Protein AF-A0A661Y8P4-F1 (afdb_monomer_lite)

Sequence (152 aa):
MSFTFFTSVVEGDARSYAYDEETYTIAERLAGGDELKEAFLVDSIAKAREEYYLHNEAGVYNILIRKYSYQEAKERELNLGLDLKGGMNVILEVKVGDIVNALSGYNEDPLFRSVMKETYARQRYSSKDFVTLFGETWEELAPGQNLSSYFT

Foldseek 3Di:
DPLVVLLVVLLVVLLPQLQDPVLQVVLCVVCVPPPVSSVVSSVVSSVVSSVVCLVPVQDWDDDPPDTDRSVRSVVVVVVVVCCVVPVLVVVVQVVVLVVVCVQLVVDPDPLLVVLSVVLVVVSVVDPDGSVVSSVVSCCVSPPPDDPVVRGD

Structure (mmCIF, N/CA/C/O backbone):
data_AF-A0A661Y8P4-F1
#
_entry.id   AF-A0A661Y8P4-F1
#
loop_
_atom_site.group_PDB
_atom_site.id
_atom_site.type_symbol
_atom_site.label_atom_id
_atom_site.label_alt_id
_atom_site.label_comp_id
_atom_site.label_asym_id
_atom_site.label_entity_id
_atom_site.label_seq_id
_atom_site.pdbx_PDB_ins_code
_atom_site.Cartn_x
_atom_site.Cartn_y
_atom_site.Cartn_z
_atom_site.occupancy
_atom_site.B_iso_or_equiv
_atom_site.auth_seq_id
_atom_site.auth_comp_id
_atom_site.auth_asym_id
_atom_site.auth_atom_id
_atom_site.pdbx_PDB_model_num
ATOM 1 N N . MET A 1 1 ? 5.261 11.264 3.535 1.00 58.59 1 MET A N 1
ATOM 2 C CA . MET A 1 1 ? 5.241 12.152 2.351 1.00 58.59 1 MET A CA 1
ATOM 3 C C . MET A 1 1 ? 6.614 12.365 1.706 1.00 58.59 1 MET A C 1
ATOM 5 O O . MET A 1 1 ? 6.639 12.629 0.518 1.00 58.59 1 MET A O 1
ATOM 9 N N . SER A 1 2 ? 7.746 12.241 2.412 1.00 71.62 2 SER A N 1
ATOM 10 C CA . SER A 1 2 ? 9.079 12.463 1.813 1.00 71.62 2 SER A CA 1
ATOM 11 C C . SER A 1 2 ? 9.638 11.265 1.030 1.00 71.62 2 SER A C 1
ATOM 13 O O . SER A 1 2 ? 10.221 11.463 -0.029 1.00 71.62 2 SER A O 1
ATOM 15 N N . PHE A 1 3 ? 9.442 10.030 1.510 1.00 78.19 3 PHE A N 1
ATOM 16 C CA . PHE A 1 3 ? 10.012 8.834 0.871 1.00 78.19 3 PHE A CA 1
ATOM 17 C C . PHE A 1 3 ? 9.366 8.509 -0.482 1.00 78.19 3 PHE A C 1
ATOM 19 O O . PHE A 1 3 ? 10.092 8.376 -1.453 1.00 78.19 3 PHE A O 1
ATOM 26 N N . THR A 1 4 ? 8.031 8.496 -0.569 1.00 80.88 4 THR A N 1
ATOM 27 C CA . THR A 1 4 ? 7.282 8.247 -1.820 1.00 80.88 4 THR A CA 1
ATOM 28 C C . THR A 1 4 ? 7.611 9.237 -2.936 1.00 80.88 4 THR A C 1
ATOM 30 O O . THR A 1 4 ? 7.631 8.870 -4.103 1.00 80.88 4 THR A O 1
ATOM 33 N N . PHE A 1 5 ? 7.861 10.506 -2.598 1.00 82.19 5 PHE A N 1
ATOM 34 C CA . PHE A 1 5 ? 8.256 11.502 -3.594 1.00 82.19 5 PHE A CA 1
ATOM 35 C C . PHE A 1 5 ? 9.681 11.257 -4.098 1.00 82.19 5 PHE A C 1
ATOM 37 O O . PHE A 1 5 ? 9.950 11.375 -5.285 1.00 82.19 5 PHE A O 1
ATOM 44 N N . PHE A 1 6 ? 10.607 10.904 -3.206 1.00 82.50 6 PHE A N 1
ATOM 45 C CA . PHE A 1 6 ? 11.970 10.592 -3.617 1.00 82.50 6 PHE A CA 1
ATOM 46 C C . PHE A 1 6 ? 12.031 9.316 -4.463 1.00 82.50 6 PHE A C 1
ATOM 48 O O . PHE A 1 6 ? 12.664 9.322 -5.514 1.00 82.50 6 PHE A O 1
ATOM 55 N N . THR A 1 7 ? 11.357 8.243 -4.035 1.00 84.81 7 THR A N 1
ATOM 56 C CA . THR A 1 7 ? 11.332 6.983 -4.787 1.00 84.81 7 THR A CA 1
ATOM 57 C C . THR A 1 7 ? 10.704 7.178 -6.165 1.00 84.81 7 THR A C 1
ATOM 59 O O . THR A 1 7 ? 11.264 6.682 -7.136 1.00 84.81 7 THR A O 1
ATOM 62 N N . SER A 1 8 ? 9.633 7.971 -6.288 1.00 85.69 8 SER A N 1
ATOM 63 C CA . SER A 1 8 ? 9.014 8.257 -7.588 1.00 85.69 8 SER A CA 1
ATOM 64 C C . SER A 1 8 ? 9.885 9.104 -8.519 1.00 85.69 8 SER A C 1
ATOM 66 O O . SER A 1 8 ? 9.890 8.861 -9.724 1.00 85.69 8 SER A O 1
ATOM 68 N N . VAL A 1 9 ? 10.640 10.069 -7.985 1.00 86.38 9 VAL A N 1
ATOM 69 C CA . VAL A 1 9 ? 11.599 10.860 -8.774 1.00 86.38 9 VAL A CA 1
ATOM 70 C C . VAL A 1 9 ? 12.726 9.967 -9.290 1.00 86.38 9 VAL A C 1
ATOM 72 O O . VAL A 1 9 ? 12.971 9.941 -10.491 1.00 86.38 9 VAL A O 1
ATOM 75 N N . VAL A 1 10 ? 13.349 9.174 -8.413 1.00 87.31 10 VAL A N 1
ATOM 76 C CA . VAL A 1 10 ? 14.448 8.272 -8.799 1.00 87.31 10 VAL A CA 1
ATOM 77 C C . VAL A 1 10 ? 13.990 7.212 -9.800 1.00 87.31 10 VAL A C 1
ATOM 79 O O . VAL A 1 10 ? 14.717 6.912 -10.739 1.00 87.31 10 VAL A O 1
ATOM 82 N N . GLU A 1 11 ? 12.784 6.667 -9.643 1.00 87.44 11 GLU A N 1
ATOM 83 C CA . GLU A 1 11 ? 12.198 5.727 -10.609 1.00 87.44 11 GLU A CA 1
ATOM 84 C C . GLU A 1 11 ? 11.921 6.392 -11.968 1.00 87.44 11 GLU A C 1
ATOM 86 O O . GLU A 1 11 ? 12.098 5.767 -13.014 1.00 87.44 11 GLU A O 1
ATOM 91 N N . GLY A 1 12 ? 11.529 7.669 -11.979 1.00 88.94 12 GLY A N 1
ATOM 92 C CA . GLY A 1 12 ? 11.376 8.448 -13.210 1.00 88.94 12 GLY A CA 1
ATOM 93 C C . GLY A 1 12 ? 12.704 8.680 -13.936 1.00 88.94 12 GLY A C 1
ATOM 94 O O . GLY A 1 12 ? 12.780 8.514 -15.158 1.00 88.94 12 GLY A O 1
ATOM 95 N N . ASP A 1 13 ? 13.755 9.004 -13.185 1.00 88.12 13 ASP A N 1
ATOM 96 C CA . ASP A 1 13 ? 15.105 9.197 -13.722 1.00 88.12 13 ASP A CA 1
ATOM 97 C C . ASP A 1 13 ? 15.679 7.873 -14.254 1.00 88.12 13 ASP A C 1
ATOM 99 O O . ASP A 1 13 ? 16.170 7.818 -15.384 1.00 88.12 13 ASP A O 1
ATOM 103 N N . ALA A 1 14 ? 15.519 6.781 -13.498 1.00 88.88 14 ALA A N 1
ATOM 104 C CA . ALA A 1 14 ? 15.937 5.439 -13.899 1.00 88.88 14 ALA A CA 1
ATOM 105 C C . ALA A 1 14 ? 15.247 4.987 -15.192 1.00 88.88 14 ALA A C 1
ATOM 107 O O . ALA A 1 14 ? 15.888 4.436 -16.087 1.00 88.88 14 ALA A O 1
ATOM 108 N N . ARG A 1 15 ? 13.946 5.273 -15.330 1.00 88.88 15 ARG A N 1
ATOM 109 C CA . ARG A 1 15 ? 13.194 4.980 -16.553 1.00 88.88 15 ARG A CA 1
ATOM 110 C C . ARG A 1 15 ? 13.709 5.794 -17.736 1.00 88.88 15 ARG A C 1
ATOM 112 O O . ARG A 1 15 ? 13.864 5.252 -18.824 1.00 88.88 15 ARG A O 1
ATOM 119 N N . SER A 1 16 ? 13.996 7.074 -17.536 1.00 88.62 16 SER A N 1
ATOM 120 C CA . SER A 1 16 ? 14.537 7.921 -18.604 1.00 88.62 16 SER A CA 1
ATOM 121 C C . SER A 1 16 ? 15.912 7.425 -19.072 1.00 88.62 16 SER A C 1
ATOM 123 O O . SER A 1 16 ? 16.168 7.389 -20.269 1.00 88.62 16 SER A O 1
ATOM 125 N N . TYR A 1 17 ? 16.756 6.954 -18.148 1.00 87.44 17 TYR A N 1
ATOM 126 C CA . TYR A 1 17 ? 18.043 6.319 -18.456 1.00 87.44 17 TYR A CA 1
ATOM 127 C C . TYR A 1 17 ? 17.901 4.961 -19.170 1.00 87.44 17 TYR A C 1
ATOM 129 O O . TYR A 1 17 ? 18.710 4.599 -20.028 1.00 87.44 17 TYR A O 1
ATOM 137 N N . ALA A 1 18 ? 16.878 4.186 -18.811 1.00 89.19 18 ALA A N 1
ATOM 138 C CA . ALA A 1 18 ? 16.612 2.874 -19.388 1.00 89.19 18 ALA A CA 1
ATOM 139 C C . ALA A 1 18 ? 16.110 2.945 -20.839 1.00 89.19 18 ALA A C 1
ATOM 141 O O . ALA A 1 18 ? 16.524 2.133 -21.668 1.00 89.19 18 ALA A O 1
ATOM 142 N N . TYR A 1 19 ? 15.254 3.921 -21.152 1.00 87.88 19 TYR A N 1
ATOM 143 C CA . TYR A 1 19 ? 14.661 4.131 -22.480 1.00 87.88 19 TYR A CA 1
ATOM 144 C C . TYR A 1 19 ? 15.417 5.174 -23.316 1.00 87.88 19 TYR A C 1
ATOM 146 O O . TYR A 1 19 ? 14.809 5.965 -24.036 1.00 87.88 19 TYR A O 1
ATOM 154 N N . ASP A 1 20 ? 16.743 5.168 -23.221 1.00 90.12 20 ASP A N 1
ATOM 155 C CA . ASP A 1 20 ? 17.610 6.017 -24.032 1.00 90.12 20 ASP A CA 1
ATOM 156 C C . ASP A 1 20 ? 17.738 5.511 -25.485 1.00 90.12 20 ASP A C 1
ATOM 158 O O . ASP A 1 20 ? 17.492 4.333 -25.770 1.00 90.12 20 ASP A O 1
ATOM 162 N N . GLU A 1 21 ? 18.157 6.382 -26.409 1.00 87.75 21 GLU A N 1
ATOM 163 C CA . GLU A 1 21 ? 18.374 6.040 -27.827 1.00 87.75 21 GLU A CA 1
ATOM 164 C C . GLU A 1 21 ? 19.339 4.850 -28.000 1.00 87.75 21 GLU A C 1
ATOM 166 O O . GLU A 1 21 ? 19.166 4.012 -28.892 1.00 87.75 21 GLU A O 1
ATOM 171 N N . GLU A 1 22 ? 20.315 4.694 -27.100 1.00 85.69 22 GLU A N 1
ATOM 172 C CA . GLU A 1 22 ? 21.200 3.528 -27.075 1.00 85.69 22 GLU A CA 1
ATOM 173 C C . GLU A 1 22 ? 20.449 2.200 -26.914 1.00 85.69 22 GLU A C 1
ATOM 175 O O . GLU A 1 22 ? 20.804 1.199 -27.535 1.00 85.69 22 GLU A O 1
ATOM 180 N N . THR A 1 23 ? 19.404 2.159 -26.089 1.00 87.38 23 THR A N 1
ATOM 181 C CA . THR A 1 23 ? 18.640 0.930 -25.842 1.00 87.38 23 THR A CA 1
ATOM 182 C C . THR A 1 23 ? 17.939 0.465 -27.113 1.00 87.38 23 THR A C 1
ATOM 184 O O . THR A 1 23 ? 17.994 -0.722 -27.446 1.00 87.38 23 THR A O 1
ATOM 187 N N . TYR A 1 24 ? 17.350 1.400 -27.860 1.00 86.69 24 TYR A N 1
ATOM 188 C CA . TYR A 1 24 ? 16.679 1.107 -29.125 1.00 86.69 24 TYR A CA 1
ATOM 189 C C . TYR A 1 24 ? 17.672 0.672 -30.203 1.00 86.69 24 TYR A C 1
ATOM 191 O O . TYR A 1 24 ? 17.457 -0.350 -30.846 1.00 86.69 24 TYR A O 1
ATOM 199 N N . THR A 1 25 ? 18.814 1.353 -30.336 1.00 88.50 25 THR A N 1
ATOM 200 C CA . THR A 1 25 ? 19.842 0.964 -31.322 1.00 88.50 25 THR A CA 1
ATOM 201 C C . THR A 1 25 ? 20.455 -0.410 -31.032 1.00 88.50 25 THR A C 1
ATOM 203 O O . THR A 1 25 ? 20.730 -1.190 -31.950 1.00 88.50 25 THR A O 1
ATOM 206 N N . ILE A 1 26 ? 20.654 -0.757 -29.755 1.00 87.38 26 ILE A N 1
ATOM 207 C CA . ILE A 1 26 ? 21.128 -2.088 -29.360 1.00 87.38 26 ILE A CA 1
ATOM 208 C C . ILE A 1 26 ? 20.058 -3.143 -29.661 1.00 87.38 26 ILE A C 1
ATOM 210 O O . ILE A 1 26 ? 20.400 -4.200 -30.196 1.00 87.38 26 ILE A O 1
ATOM 214 N N . ALA A 1 27 ? 18.792 -2.869 -29.339 1.00 88.75 27 ALA A N 1
ATOM 215 C CA . ALA A 1 27 ? 17.689 -3.789 -29.588 1.00 88.75 27 ALA A CA 1
ATOM 216 C C . ALA A 1 27 ? 17.468 -4.032 -31.088 1.00 88.75 27 ALA A C 1
ATOM 218 O O . ALA A 1 27 ? 17.391 -5.187 -31.495 1.00 88.75 27 ALA A O 1
ATOM 219 N N . GLU A 1 28 ? 17.475 -2.983 -31.913 1.00 87.19 28 GLU A N 1
ATOM 220 C CA . GLU A 1 28 ? 17.342 -3.065 -33.373 1.00 87.19 28 GLU A CA 1
ATOM 221 C C . GLU A 1 28 ? 18.463 -3.923 -33.984 1.00 87.19 28 GLU A C 1
ATOM 223 O O . GLU A 1 28 ? 18.213 -4.862 -34.749 1.00 87.19 28 GLU A O 1
ATOM 228 N N . ARG A 1 29 ? 19.713 -3.684 -33.560 1.00 87.44 29 ARG A N 1
ATOM 229 C CA . ARG A 1 29 ? 20.876 -4.474 -33.994 1.00 87.44 29 ARG A CA 1
ATOM 230 C C . ARG A 1 29 ? 20.746 -5.955 -33.635 1.00 87.44 29 ARG A C 1
ATOM 232 O O . ARG A 1 29 ? 21.207 -6.807 -34.392 1.00 87.44 29 ARG A O 1
ATOM 239 N N . LEU A 1 30 ? 20.177 -6.265 -32.472 1.00 86.50 30 LEU A N 1
ATOM 240 C CA . LEU A 1 30 ? 20.008 -7.636 -31.986 1.00 86.50 30 LEU A CA 1
ATOM 241 C C . LEU A 1 30 ? 18.770 -8.329 -32.578 1.00 86.50 30 LEU A C 1
ATOM 243 O O . LEU A 1 30 ? 18.776 -9.551 -32.728 1.00 86.50 3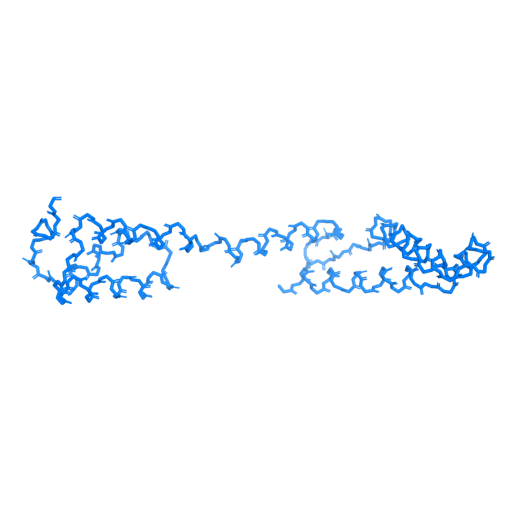0 LEU A O 1
ATOM 247 N N . ALA A 1 31 ? 17.729 -7.570 -32.924 1.00 86.94 31 ALA A N 1
ATOM 248 C CA . ALA A 1 31 ? 16.472 -8.082 -33.460 1.00 86.94 31 ALA A CA 1
ATOM 249 C C . ALA A 1 31 ? 16.572 -8.500 -34.932 1.00 86.94 31 ALA A C 1
ATOM 251 O O . ALA A 1 31 ? 15.845 -9.395 -35.366 1.00 86.94 31 ALA A O 1
ATOM 252 N N . GLY A 1 32 ? 17.471 -7.879 -35.705 1.00 86.00 32 GLY A N 1
ATOM 253 C CA . GLY A 1 32 ? 17.702 -8.240 -37.107 1.00 86.00 32 GLY A CA 1
ATOM 254 C C . GLY A 1 32 ? 16.483 -8.015 -38.012 1.00 86.00 32 GLY A C 1
ATOM 255 O O . GLY A 1 32 ? 16.312 -8.747 -38.985 1.00 86.00 32 GLY A O 1
ATOM 256 N N . GLY A 1 33 ? 15.636 -7.032 -37.678 1.00 83.75 33 GLY A N 1
ATOM 257 C CA . GLY A 1 33 ? 14.435 -6.659 -38.437 1.00 83.75 33 GLY A CA 1
ATOM 258 C C . GLY A 1 33 ? 13.143 -7.381 -38.034 1.00 83.75 33 GLY A C 1
ATOM 259 O O . GLY A 1 33 ? 12.131 -7.229 -38.714 1.00 83.75 33 GLY A O 1
ATOM 260 N N . ASP A 1 34 ? 13.158 -8.176 -36.961 1.00 89.25 34 ASP A N 1
ATOM 261 C CA . ASP A 1 34 ? 11.956 -8.791 -36.383 1.00 89.25 34 ASP A CA 1
ATOM 262 C C . ASP A 1 34 ? 11.349 -7.881 -35.300 1.00 89.25 34 ASP A C 1
ATOM 264 O O . ASP A 1 34 ? 11.871 -7.789 -34.189 1.00 89.25 34 ASP A O 1
ATOM 268 N N . GLU A 1 35 ? 10.232 -7.231 -35.630 1.00 86.00 35 GLU A N 1
ATOM 269 C CA . GLU A 1 35 ? 9.559 -6.217 -34.800 1.00 86.00 35 GLU A CA 1
ATOM 270 C C . GLU A 1 35 ? 9.109 -6.755 -33.426 1.00 86.00 35 GLU A C 1
ATOM 272 O O . GLU A 1 35 ? 9.203 -6.065 -32.409 1.00 86.00 35 GLU A O 1
ATOM 277 N N . LEU A 1 36 ? 8.677 -8.021 -33.351 1.00 85.69 36 LEU A N 1
ATOM 278 C CA . LEU A 1 36 ? 8.268 -8.630 -32.078 1.00 85.69 36 LEU A CA 1
ATOM 279 C C . LEU A 1 36 ? 9.471 -8.910 -31.176 1.00 85.69 36 LEU A C 1
ATOM 281 O O . LEU A 1 36 ? 9.386 -8.752 -29.955 1.00 85.69 36 LEU A O 1
ATOM 285 N N . LYS A 1 37 ? 10.597 -9.326 -31.765 1.00 87.25 37 LYS A N 1
ATOM 286 C CA . LYS A 1 37 ? 11.843 -9.515 -31.012 1.00 87.25 37 LYS A CA 1
ATOM 287 C C . LYS A 1 37 ? 12.428 -8.185 -30.571 1.00 87.25 37 LYS A C 1
ATOM 289 O O . LYS A 1 37 ? 12.933 -8.112 -29.458 1.00 87.25 37 LYS A O 1
ATOM 294 N N . GLU A 1 38 ? 12.342 -7.155 -31.402 1.00 87.19 38 GLU A N 1
ATOM 295 C CA . GLU A 1 38 ? 12.797 -5.809 -31.067 1.00 87.19 38 GLU A CA 1
ATOM 296 C C . GLU A 1 38 ? 12.077 -5.273 -29.831 1.00 87.19 38 GLU A C 1
ATOM 298 O O . GLU A 1 38 ? 12.735 -4.943 -28.847 1.00 87.19 38 GLU A O 1
ATOM 303 N N . ALA A 1 39 ? 10.742 -5.296 -29.818 1.00 87.81 39 ALA A N 1
ATOM 304 C CA . ALA A 1 39 ? 9.961 -4.840 -28.669 1.00 87.81 39 ALA A CA 1
ATOM 305 C C . ALA A 1 39 ? 10.313 -5.604 -27.377 1.00 87.81 39 ALA A C 1
ATOM 307 O O . ALA A 1 39 ? 10.447 -5.006 -26.308 1.00 87.81 39 ALA A O 1
ATOM 308 N N . PHE A 1 40 ? 10.512 -6.922 -27.474 1.00 90.56 40 PHE A N 1
ATOM 309 C CA . PHE A 1 40 ? 10.934 -7.744 -26.339 1.00 90.56 40 PHE A CA 1
ATOM 310 C C . PHE A 1 40 ? 12.354 -7.402 -25.857 1.00 90.56 40 PHE A C 1
ATOM 312 O O . PHE A 1 40 ? 12.609 -7.338 -24.654 1.00 90.56 40 PHE A O 1
ATOM 319 N N . LEU A 1 41 ? 13.286 -7.176 -26.785 1.00 89.62 41 LEU A N 1
ATOM 320 C CA . LEU A 1 41 ? 14.671 -6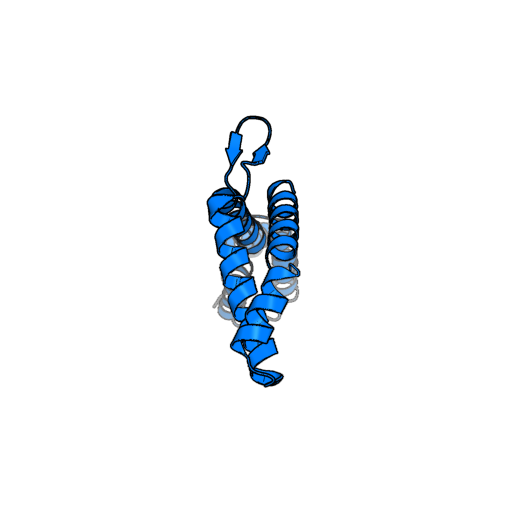.829 -26.472 1.00 89.62 41 LEU A CA 1
ATOM 321 C C . LEU A 1 41 ? 14.778 -5.434 -25.859 1.00 89.62 41 LEU A C 1
ATOM 323 O O . LEU A 1 41 ? 15.516 -5.278 -24.890 1.00 89.62 41 LEU A O 1
ATOM 327 N N . VAL A 1 42 ? 14.018 -4.454 -26.358 1.00 91.75 42 VAL A N 1
ATOM 328 C CA . VAL A 1 42 ? 13.925 -3.117 -25.755 1.00 91.75 42 VAL A CA 1
ATOM 329 C C . VAL A 1 42 ? 13.475 -3.230 -24.303 1.00 91.75 42 VAL A C 1
ATOM 331 O O . VAL A 1 42 ? 14.168 -2.725 -23.425 1.00 91.75 42 VAL A O 1
ATOM 334 N N . ASP A 1 43 ? 12.376 -3.939 -24.028 1.00 89.44 43 ASP A N 1
ATOM 335 C CA . ASP A 1 43 ? 11.875 -4.124 -22.658 1.00 89.44 43 ASP A CA 1
ATOM 336 C C . ASP A 1 43 ? 12.911 -4.824 -21.761 1.00 89.44 43 ASP A C 1
ATOM 338 O O . ASP A 1 43 ? 13.172 -4.387 -20.639 1.00 89.44 43 ASP A O 1
ATOM 342 N N . SER A 1 44 ? 13.564 -5.877 -22.263 1.00 91.69 44 SER A N 1
ATOM 343 C CA . SER A 1 44 ? 14.578 -6.608 -21.499 1.00 91.69 44 SER A CA 1
ATOM 344 C C . SER A 1 44 ? 15.828 -5.772 -21.206 1.00 91.69 44 SER A C 1
ATOM 346 O O . SER A 1 44 ? 16.367 -5.855 -20.101 1.00 91.69 44 SER A O 1
ATOM 348 N N . ILE A 1 45 ? 16.322 -5.002 -22.180 1.00 89.94 45 ILE A N 1
ATOM 349 C CA . ILE A 1 45 ? 17.517 -4.161 -22.026 1.00 89.94 45 ILE A CA 1
ATOM 350 C C . ILE A 1 45 ? 17.196 -2.966 -21.129 1.00 89.94 45 ILE A C 1
ATOM 352 O O . ILE A 1 45 ? 17.981 -2.661 -20.230 1.00 89.94 45 ILE A O 1
ATOM 356 N N . ALA A 1 46 ? 16.038 -2.332 -21.328 1.00 92.19 46 ALA A N 1
ATOM 357 C CA . ALA A 1 46 ? 15.568 -1.238 -20.490 1.00 92.19 46 ALA A CA 1
ATOM 358 C C . ALA A 1 46 ? 15.486 -1.678 -19.024 1.00 92.19 46 ALA A C 1
ATOM 360 O O . ALA A 1 46 ? 16.080 -1.027 -18.171 1.00 92.19 46 ALA A O 1
ATOM 361 N N . LYS A 1 47 ? 14.873 -2.832 -18.726 1.00 90.88 47 LYS A N 1
ATOM 362 C CA . LYS A 1 47 ? 14.815 -3.367 -17.353 1.00 90.88 47 LYS A CA 1
ATOM 363 C C . LYS A 1 47 ? 16.194 -3.556 -16.727 1.00 90.88 47 LYS A C 1
ATOM 365 O O . LYS A 1 47 ? 16.415 -3.138 -15.596 1.00 90.88 47 LYS A O 1
ATOM 370 N N . ALA A 1 48 ? 17.138 -4.142 -17.462 1.00 89.62 48 ALA A N 1
ATOM 371 C CA . ALA A 1 48 ? 18.494 -4.347 -16.955 1.00 89.62 48 ALA A CA 1
ATOM 372 C C . ALA A 1 48 ? 19.223 -3.017 -16.678 1.00 89.62 48 ALA A C 1
ATOM 374 O O . ALA A 1 48 ? 19.921 -2.886 -15.670 1.00 89.62 48 ALA A O 1
ATOM 375 N N . ARG A 1 49 ? 19.053 -2.016 -17.553 1.00 89.19 49 ARG A N 1
ATOM 376 C CA . ARG A 1 49 ? 19.625 -0.670 -17.372 1.00 89.19 49 ARG A CA 1
ATOM 377 C C . ARG A 1 49 ? 18.965 0.082 -16.216 1.00 89.19 49 ARG A C 1
ATOM 379 O O . ARG A 1 49 ? 19.664 0.747 -15.457 1.00 89.19 49 ARG A O 1
ATOM 386 N N . GLU A 1 50 ? 17.653 -0.057 -16.055 1.00 89.50 50 GLU A N 1
ATOM 387 C CA . GLU A 1 50 ? 16.892 0.509 -14.938 1.00 89.50 50 GLU A CA 1
ATOM 388 C C . GLU A 1 50 ? 17.406 -0.045 -13.604 1.00 89.50 50 GLU A C 1
ATOM 390 O O . GLU A 1 50 ? 17.776 0.720 -12.717 1.00 89.50 50 GLU A O 1
ATOM 395 N N . GLU A 1 51 ? 17.529 -1.371 -13.480 1.00 86.81 51 GLU A N 1
ATOM 396 C CA . GLU A 1 51 ? 18.076 -2.006 -12.277 1.00 86.81 51 GLU A CA 1
ATOM 397 C C . GLU A 1 51 ? 19.506 -1.546 -11.983 1.00 86.81 51 GLU A C 1
ATOM 399 O O . GLU A 1 51 ? 19.832 -1.248 -10.830 1.00 86.81 51 GLU A O 1
ATOM 404 N N . TYR A 1 52 ? 20.348 -1.440 -13.015 1.00 87.44 52 TYR A N 1
ATOM 405 C CA . TYR A 1 52 ? 21.712 -0.942 -12.873 1.00 87.44 52 TYR A CA 1
ATOM 406 C C . TYR A 1 52 ? 21.742 0.485 -12.311 1.00 87.44 52 TYR A C 1
ATOM 408 O O . TYR A 1 52 ? 22.489 0.746 -11.363 1.00 87.44 52 TYR A O 1
ATOM 416 N N . TYR A 1 53 ? 20.913 1.385 -12.846 1.00 87.06 53 TYR A N 1
ATOM 417 C CA . TYR A 1 53 ? 20.801 2.758 -12.360 1.00 87.06 53 TYR A CA 1
ATOM 418 C C .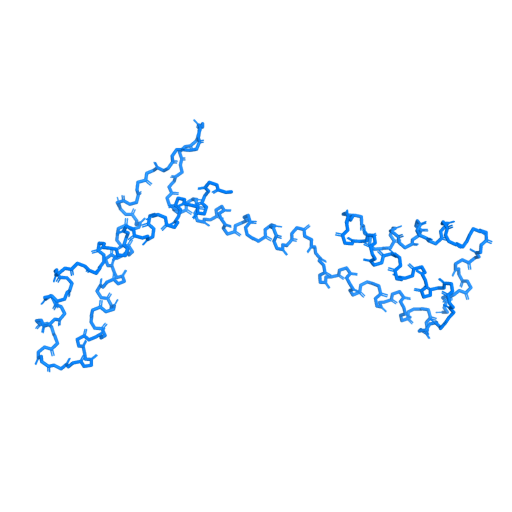 TYR A 1 53 ? 20.336 2.787 -10.901 1.00 87.06 53 TYR A C 1
ATOM 420 O O . TYR A 1 53 ? 20.969 3.418 -10.055 1.00 87.06 53 TYR A O 1
ATOM 428 N N . LEU A 1 54 ? 19.286 2.028 -10.571 1.00 86.31 54 LEU A N 1
ATOM 429 C CA . LEU A 1 54 ? 18.732 1.963 -9.216 1.00 86.31 54 LEU A CA 1
ATOM 430 C C . LEU A 1 54 ? 19.735 1.455 -8.167 1.00 86.31 54 LEU A C 1
ATOM 432 O O . LEU A 1 54 ? 19.633 1.822 -6.997 1.00 86.31 54 LEU A O 1
ATOM 436 N N . HIS A 1 55 ? 20.694 0.616 -8.564 1.00 80.44 55 HIS A N 1
ATOM 437 C CA . HIS A 1 55 ? 21.690 0.048 -7.651 1.00 80.44 55 HIS A CA 1
ATOM 438 C C . HIS A 1 55 ? 22.978 0.870 -7.560 1.00 80.44 55 HIS A C 1
ATOM 440 O O . HIS A 1 55 ? 23.584 0.911 -6.490 1.00 80.44 55 HIS A O 1
ATOM 446 N N . ASN A 1 56 ? 23.408 1.504 -8.655 1.00 79.19 56 ASN A N 1
ATOM 447 C CA . ASN A 1 56 ? 24.725 2.144 -8.736 1.00 79.19 56 ASN A CA 1
ATOM 448 C C . ASN A 1 56 ? 24.667 3.674 -8.764 1.00 79.19 56 ASN A C 1
ATOM 450 O O . 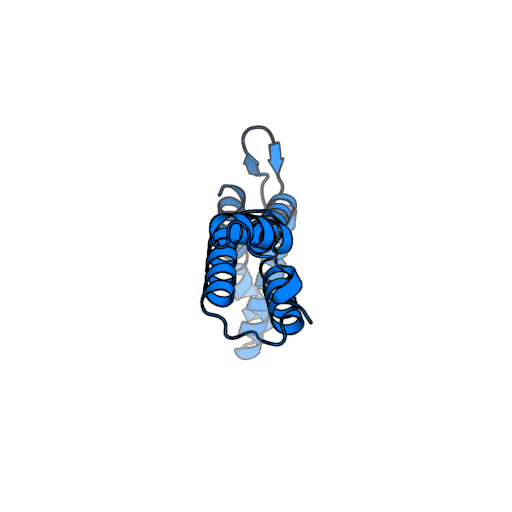ASN A 1 56 ? 25.566 4.326 -8.235 1.00 79.19 56 ASN A O 1
ATOM 454 N N . GLU A 1 57 ? 23.634 4.249 -9.378 1.00 75.56 57 GLU A N 1
ATOM 455 C CA . GLU A 1 57 ? 23.542 5.690 -9.647 1.00 75.56 57 GLU A CA 1
ATOM 456 C C . GLU A 1 57 ? 22.440 6.382 -8.851 1.00 75.56 57 GLU A C 1
ATOM 458 O O . GLU A 1 57 ? 22.478 7.603 -8.689 1.00 75.56 57 GLU A O 1
ATOM 463 N N . ALA A 1 58 ? 21.492 5.617 -8.301 1.00 70.94 58 ALA A N 1
ATOM 464 C CA . ALA A 1 58 ? 20.479 6.141 -7.406 1.00 70.94 58 ALA A CA 1
ATOM 465 C C . ALA A 1 58 ? 21.154 6.807 -6.202 1.00 70.94 58 ALA A C 1
ATOM 467 O O . ALA A 1 58 ? 21.676 6.161 -5.289 1.00 70.94 58 ALA A O 1
ATOM 468 N N . GLY A 1 59 ? 21.172 8.137 -6.243 1.00 69.94 59 GLY A N 1
ATOM 469 C CA . GLY A 1 59 ? 21.834 8.964 -5.254 1.00 69.94 59 GLY A CA 1
ATOM 470 C C . GLY A 1 59 ? 21.284 8.760 -3.844 1.00 69.94 59 GLY A C 1
ATOM 471 O O . GLY A 1 59 ? 20.258 8.127 -3.594 1.00 69.94 59 GLY A O 1
ATOM 472 N N . VAL A 1 60 ? 21.984 9.348 -2.881 1.00 73.44 60 VAL A N 1
ATOM 473 C CA . VAL A 1 60 ? 21.613 9.258 -1.471 1.00 73.44 60 VAL A CA 1
ATOM 474 C C . VAL A 1 60 ? 20.665 10.402 -1.116 1.00 73.44 60 VAL A C 1
ATOM 476 O O . VAL A 1 60 ? 21.047 11.572 -1.180 1.00 73.44 60 VAL A O 1
ATOM 479 N N . TYR A 1 61 ? 19.446 10.081 -0.690 1.00 71.88 61 TYR A N 1
ATOM 480 C CA . TYR A 1 61 ? 18.468 11.075 -0.256 1.00 71.88 61 TYR A CA 1
ATOM 481 C C . TYR A 1 61 ? 18.718 11.498 1.181 1.00 71.88 61 TYR A C 1
ATOM 483 O O . TYR A 1 61 ? 18.756 10.666 2.086 1.00 71.88 61 TYR A O 1
ATOM 491 N N . ASN A 1 62 ? 18.860 12.796 1.425 1.00 71.75 62 ASN A N 1
ATOM 492 C CA . ASN A 1 62 ? 19.001 13.314 2.778 1.00 71.75 62 ASN A CA 1
ATOM 493 C C . ASN A 1 62 ? 17.658 13.832 3.296 1.00 71.75 62 ASN A C 1
ATOM 495 O O . ASN A 1 62 ? 17.145 14.837 2.808 1.00 71.75 62 ASN A O 1
ATOM 499 N N . ILE A 1 63 ? 17.124 13.187 4.330 1.00 71.31 63 ILE A N 1
ATOM 500 C CA . ILE A 1 63 ? 15.970 13.690 5.072 1.00 71.31 63 ILE A CA 1
ATOM 501 C C . ILE A 1 63 ? 16.479 14.246 6.391 1.00 71.31 63 ILE A C 1
ATOM 503 O O . ILE A 1 63 ? 16.663 13.502 7.356 1.00 71.31 63 ILE A O 1
ATOM 507 N N . LEU A 1 64 ? 16.668 15.569 6.407 1.00 69.38 64 LEU A N 1
ATOM 508 C CA . LEU A 1 64 ? 17.098 16.409 7.530 1.00 69.38 64 LEU A CA 1
ATOM 509 C C . LEU A 1 64 ? 18.404 15.957 8.213 1.00 69.38 64 LEU A C 1
ATOM 511 O O . LEU A 1 64 ? 19.415 16.645 8.117 1.00 69.38 64 LEU A O 1
ATOM 515 N N . ILE A 1 65 ? 18.361 14.838 8.937 1.00 69.88 65 ILE A N 1
ATOM 516 C CA . ILE A 1 65 ? 19.417 14.331 9.824 1.00 69.88 65 ILE A CA 1
ATOM 517 C C . ILE A 1 65 ? 20.022 13.024 9.286 1.00 69.88 65 ILE A C 1
ATOM 519 O O . ILE A 1 65 ? 21.141 12.667 9.652 1.00 69.88 65 ILE A O 1
ATOM 523 N N . ARG A 1 66 ? 19.310 12.293 8.415 1.00 75.12 66 ARG A N 1
ATOM 524 C CA . ARG A 1 66 ? 19.759 10.987 7.922 1.00 75.12 66 ARG A CA 1
ATOM 525 C C . ARG A 1 66 ? 19.682 10.886 6.405 1.00 75.12 66 ARG A C 1
ATOM 527 O O . ARG A 1 66 ? 18.690 11.238 5.772 1.00 75.12 66 ARG A O 1
ATOM 534 N N . LYS A 1 67 ? 20.763 10.336 5.867 1.00 79.31 67 LYS A N 1
ATOM 535 C CA . LYS A 1 67 ? 20.927 9.904 4.488 1.00 79.31 67 LYS A CA 1
ATOM 536 C C . LYS A 1 67 ? 20.348 8.498 4.309 1.00 79.31 67 LYS A C 1
ATOM 538 O O . LYS A 1 67 ? 20.601 7.641 5.153 1.00 79.31 67 LYS A O 1
ATOM 543 N N . TYR A 1 68 ? 19.597 8.294 3.236 1.00 77.94 68 TYR A N 1
ATOM 544 C CA . TYR A 1 68 ? 18.962 7.034 2.868 1.00 77.94 68 TYR A CA 1
ATOM 545 C C . TYR A 1 68 ? 19.313 6.682 1.425 1.00 77.94 68 TYR A C 1
ATOM 547 O O . TYR A 1 68 ? 19.266 7.551 0.551 1.00 77.94 68 TYR A O 1
ATOM 555 N N . SER A 1 69 ? 19.654 5.422 1.172 1.00 84.94 69 SER A N 1
ATOM 556 C CA . SER A 1 69 ? 19.722 4.904 -0.198 1.00 84.94 69 SER A CA 1
ATOM 557 C C . SER A 1 69 ? 18.316 4.692 -0.772 1.00 84.94 69 SER A C 1
ATOM 559 O O . SER A 1 69 ? 17.326 4.668 -0.034 1.00 84.94 69 SER A O 1
ATOM 561 N N . TYR A 1 70 ? 18.214 4.504 -2.091 1.00 83.31 70 TYR A N 1
ATOM 562 C CA . TYR A 1 70 ? 16.945 4.152 -2.736 1.00 83.31 70 TYR A CA 1
ATOM 563 C C . TYR A 1 70 ? 16.317 2.885 -2.135 1.00 83.31 70 TYR A C 1
ATOM 565 O O . TYR A 1 70 ? 15.134 2.894 -1.798 1.00 83.31 70 TYR A O 1
ATOM 573 N N . GLN A 1 71 ? 17.112 1.836 -1.905 1.00 83.62 71 GLN A N 1
ATOM 574 C CA . GLN A 1 71 ? 16.633 0.588 -1.301 1.00 83.62 71 GLN A CA 1
ATOM 575 C C . GLN A 1 71 ? 16.054 0.817 0.103 1.00 83.62 71 GLN A C 1
ATOM 577 O O . GLN A 1 71 ? 14.943 0.375 0.390 1.00 83.62 71 GLN A O 1
ATOM 582 N N . GLU A 1 72 ? 16.752 1.577 0.955 1.00 83.12 72 GLU A N 1
ATOM 583 C CA . GLU A 1 72 ? 16.262 1.903 2.301 1.00 83.12 72 GLU A CA 1
ATOM 584 C C . GLU A 1 72 ? 14.992 2.768 2.257 1.00 83.12 72 GLU A C 1
ATOM 586 O O . GLU A 1 72 ? 14.080 2.593 3.071 1.00 83.12 72 GLU A O 1
ATOM 591 N N . ALA A 1 73 ? 14.919 3.720 1.321 1.00 82.69 73 ALA A N 1
ATOM 592 C CA . ALA A 1 73 ? 13.740 4.556 1.129 1.00 82.69 73 ALA A CA 1
ATOM 593 C C . ALA A 1 73 ? 12.532 3.723 0.674 1.00 82.69 73 ALA A C 1
ATOM 595 O O . ALA A 1 73 ? 11.433 3.921 1.197 1.00 82.69 73 ALA A O 1
ATOM 596 N N . LYS A 1 74 ? 12.741 2.760 -0.233 1.00 82.56 74 LYS A N 1
ATOM 597 C CA . LYS A 1 74 ? 11.698 1.865 -0.747 1.00 82.56 74 LYS A CA 1
ATOM 598 C C . LYS A 1 74 ? 11.207 0.880 0.309 1.00 82.56 74 LYS A C 1
ATOM 600 O O . LYS A 1 74 ? 10.005 0.689 0.460 1.00 82.56 74 LYS A O 1
ATOM 605 N N . GLU A 1 75 ? 12.110 0.305 1.096 1.00 83.19 75 GLU A N 1
ATOM 606 C CA . GLU A 1 75 ? 11.748 -0.583 2.204 1.00 83.19 75 GLU A CA 1
ATOM 607 C C . GLU A 1 75 ? 10.939 0.160 3.277 1.00 83.19 75 GLU A C 1
ATOM 609 O O . GLU A 1 75 ? 9.945 -0.349 3.796 1.00 83.19 75 GLU A O 1
ATOM 614 N N . ARG A 1 76 ? 11.309 1.407 3.587 1.00 79.88 76 ARG A N 1
ATOM 615 C CA . ARG A 1 76 ? 10.532 2.251 4.506 1.00 79.88 76 ARG A CA 1
ATOM 616 C C . ARG A 1 76 ? 9.191 2.664 3.927 1.00 79.88 76 ARG A C 1
ATOM 618 O O . ARG A 1 76 ? 8.224 2.715 4.678 1.00 79.88 76 ARG A O 1
ATOM 625 N N . GLU A 1 77 ? 9.118 2.947 2.631 1.00 77.31 77 GLU A N 1
ATOM 626 C CA . GLU A 1 77 ? 7.852 3.190 1.944 1.00 77.31 77 GLU A CA 1
ATOM 627 C C . GLU A 1 77 ? 6.930 1.969 2.039 1.00 77.31 77 GLU A C 1
ATOM 629 O O . GLU A 1 77 ? 5.761 2.124 2.380 1.00 77.31 77 GLU A O 1
ATOM 634 N N . LEU A 1 78 ? 7.453 0.762 1.813 1.00 75.94 78 LEU A N 1
ATOM 635 C CA . LEU A 1 78 ? 6.695 -0.482 1.948 1.00 75.94 78 LEU A CA 1
ATOM 636 C C . LEU A 1 78 ? 6.228 -0.713 3.387 1.00 75.94 78 LEU A C 1
ATOM 638 O O . LEU A 1 78 ? 5.055 -1.007 3.600 1.00 75.94 78 LEU A O 1
ATOM 642 N N . ASN A 1 79 ? 7.105 -0.520 4.374 1.00 71.94 79 ASN A N 1
ATOM 643 C CA . ASN A 1 79 ? 6.753 -0.654 5.787 1.00 71.94 79 ASN A CA 1
ATOM 644 C C . ASN A 1 79 ? 5.721 0.391 6.230 1.00 71.94 79 ASN A C 1
ATOM 646 O O . ASN A 1 79 ? 4.774 0.041 6.920 1.00 71.94 79 ASN A O 1
ATOM 650 N N . LEU A 1 80 ? 5.852 1.652 5.805 1.00 72.75 80 LEU A N 1
ATOM 651 C CA . LEU A 1 80 ? 4.866 2.703 6.082 1.00 72.75 80 LEU A CA 1
ATOM 652 C C . LEU A 1 80 ? 3.557 2.465 5.326 1.00 72.75 80 LEU A C 1
ATOM 654 O O . LEU A 1 80 ? 2.490 2.742 5.851 1.00 72.75 80 LEU A O 1
ATOM 658 N N . GLY A 1 81 ? 3.609 1.945 4.102 1.00 65.25 81 GLY A N 1
ATOM 659 C CA . GLY A 1 81 ? 2.426 1.564 3.336 1.00 65.25 81 GLY A CA 1
ATOM 660 C C . GLY A 1 81 ? 1.684 0.387 3.971 1.00 65.25 81 GLY A C 1
ATOM 661 O O . GLY A 1 81 ? 0.454 0.394 4.009 1.00 65.25 81 GLY A O 1
ATOM 662 N N . LEU A 1 82 ? 2.421 -0.593 4.503 1.00 66.00 82 LEU A N 1
ATOM 663 C CA . LEU A 1 82 ? 1.881 -1.695 5.293 1.00 66.00 82 LEU A CA 1
ATOM 664 C C . LEU A 1 82 ? 1.366 -1.214 6.648 1.00 66.00 82 LEU A C 1
ATOM 666 O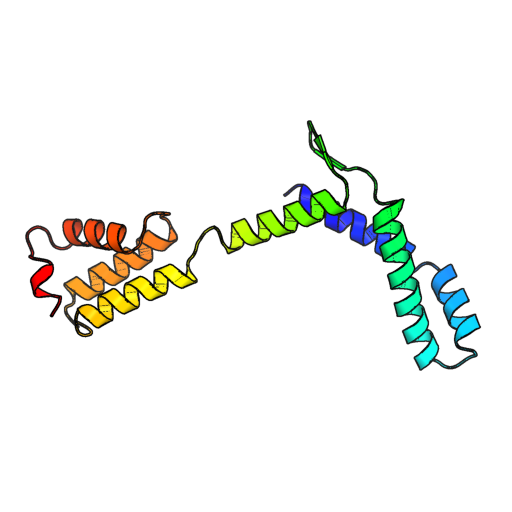 O . LEU A 1 82 ? 0.319 -1.678 7.054 1.00 66.00 82 LEU A O 1
ATOM 670 N N . ASP A 1 83 ? 2.028 -0.282 7.326 1.00 59.72 83 ASP A N 1
ATOM 671 C CA . ASP A 1 83 ? 1.570 0.287 8.600 1.00 59.72 83 ASP A CA 1
ATOM 672 C C . ASP A 1 83 ? 0.322 1.164 8.410 1.00 59.72 83 ASP A C 1
ATOM 674 O O . ASP A 1 83 ? -0.657 1.045 9.131 1.00 59.72 83 ASP A O 1
ATOM 678 N N . LEU A 1 84 ? 0.259 1.965 7.348 1.00 58.88 84 LEU A N 1
ATOM 679 C CA . LEU A 1 84 ? -0.930 2.759 7.033 1.00 58.88 84 LEU A CA 1
ATOM 680 C C . LEU A 1 84 ? -2.114 1.899 6.564 1.00 58.88 84 LEU A C 1
ATOM 682 O O . LEU A 1 84 ? -3.262 2.314 6.705 1.00 58.88 84 LEU A O 1
ATOM 686 N N . LYS A 1 85 ? -1.858 0.705 6.012 1.00 53.22 85 LYS A N 1
ATOM 687 C CA . LYS A 1 85 ? -2.906 -0.267 5.645 1.00 53.22 85 LYS A CA 1
ATOM 688 C C . LYS A 1 85 ? -3.178 -1.331 6.715 1.00 53.22 85 LYS A C 1
ATOM 690 O O . LYS A 1 85 ? -4.233 -1.950 6.678 1.00 53.22 85 LYS A O 1
ATOM 695 N N . GLY A 1 86 ? -2.239 -1.569 7.621 1.00 49.34 86 GLY A N 1
ATOM 696 C CA . GLY A 1 86 ? -2.196 -2.698 8.558 1.00 49.34 86 GLY A CA 1
ATOM 697 C C . GLY A 1 86 ? -2.157 -2.282 10.028 1.00 49.34 86 GLY A C 1
ATOM 698 O O . GLY A 1 86 ? -2.399 -3.113 10.895 1.00 49.34 86 GLY A O 1
ATOM 699 N N . GLY A 1 87 ? -1.947 -0.997 10.315 1.00 50.56 87 GLY A N 1
ATOM 700 C CA . GLY A 1 87 ? -2.055 -0.372 11.638 1.00 50.56 87 GLY A CA 1
ATOM 701 C C . GLY A 1 87 ? -3.498 -0.220 12.121 1.00 50.56 87 GLY A C 1
ATOM 702 O O . GLY A 1 87 ? -3.744 0.147 13.264 1.00 50.56 87 GLY A O 1
ATOM 703 N N . MET A 1 88 ? -4.461 -0.571 11.273 1.00 60.00 88 MET A N 1
ATOM 704 C CA . MET A 1 88 ? -5.826 -0.846 11.676 1.00 60.00 88 MET A CA 1
ATOM 705 C C . MET A 1 88 ? -6.108 -2.265 11.191 1.00 60.00 88 MET A C 1
ATOM 707 O O . MET A 1 88 ? -6.332 -2.504 10.005 1.00 60.00 88 MET A O 1
ATOM 711 N N . ASN A 1 89 ? -6.025 -3.233 12.097 1.00 55.50 89 ASN A N 1
ATOM 712 C CA . ASN A 1 89 ? -6.335 -4.643 11.875 1.00 55.50 89 ASN A CA 1
ATOM 713 C C . ASN A 1 89 ? -7.854 -4.846 11.664 1.00 55.50 89 ASN A C 1
ATOM 715 O O . ASN A 1 89 ? -8.500 -5.682 12.292 1.00 55.50 89 ASN A O 1
ATOM 719 N N . VAL A 1 90 ? -8.445 -4.050 10.768 1.00 55.47 90 VAL A N 1
ATOM 720 C CA . VAL A 1 90 ? -9.887 -3.935 10.512 1.00 55.47 90 VAL A CA 1
ATOM 721 C C . VAL A 1 90 ? -10.475 -5.285 10.119 1.00 55.47 90 VAL A C 1
ATOM 723 O O . VAL A 1 90 ? -11.623 -5.578 10.425 1.00 55.47 90 VAL A O 1
ATOM 726 N N . ILE A 1 91 ? -9.685 -6.140 9.467 1.00 60.91 91 ILE A N 1
ATOM 727 C CA . ILE A 1 91 ? -10.163 -7.434 8.978 1.00 60.91 91 ILE A CA 1
ATOM 728 C C . ILE A 1 91 ? -10.328 -8.452 10.116 1.00 60.91 91 ILE A C 1
ATOM 730 O O . ILE A 1 91 ? -11.272 -9.240 10.065 1.00 60.91 91 ILE A O 1
ATOM 734 N N . LEU A 1 92 ? -9.447 -8.482 11.125 1.00 60.81 92 LEU A N 1
ATOM 735 C CA . LEU A 1 92 ? -9.626 -9.406 12.255 1.00 60.81 92 LEU A CA 1
ATOM 736 C C . LEU A 1 92 ? -10.692 -8.900 13.220 1.00 60.81 92 LEU A C 1
ATOM 738 O O . LEU A 1 92 ? -11.508 -9.691 13.678 1.00 60.81 92 LEU A O 1
ATOM 742 N N . GLU A 1 93 ? -10.727 -7.603 13.503 1.00 61.09 93 GLU A N 1
ATOM 743 C CA . GLU A 1 93 ? -11.647 -7.086 14.511 1.00 61.09 93 GLU A CA 1
ATOM 744 C C . GLU A 1 93 ? -13.114 -7.070 14.040 1.00 61.09 93 GLU A C 1
ATOM 746 O O . GLU A 1 93 ? -14.006 -7.324 14.846 1.00 61.09 93 GLU A O 1
ATOM 751 N N . VAL A 1 94 ? -13.397 -6.873 12.741 1.00 64.69 94 VAL A N 1
ATOM 752 C CA . VAL A 1 94 ? -14.769 -7.029 12.202 1.00 64.69 94 VAL A CA 1
ATOM 753 C C . VAL A 1 94 ? -15.303 -8.449 12.444 1.00 64.69 94 VAL A C 1
ATOM 755 O O . VAL A 1 94 ? -16.474 -8.607 12.788 1.00 64.69 94 VAL A O 1
ATOM 758 N N . LYS A 1 95 ? -14.437 -9.473 12.373 1.00 77.50 95 LYS A N 1
ATOM 759 C CA . LYS A 1 95 ? -14.817 -10.869 12.655 1.00 77.50 95 LYS A CA 1
ATOM 760 C C . LYS A 1 95 ? -15.160 -11.108 14.125 1.00 77.50 95 LYS A C 1
ATOM 762 O O . LYS A 1 95 ? -15.939 -12.008 14.418 1.00 77.50 95 LYS A O 1
ATOM 767 N N . VAL A 1 96 ? -14.594 -10.333 15.053 1.00 83.56 96 VAL A N 1
ATOM 768 C CA . VAL A 1 96 ? -14.902 -10.466 16.487 1.00 83.56 96 VAL A CA 1
ATOM 769 C C . VAL A 1 96 ? -16.345 -10.049 16.757 1.00 83.56 96 VAL A C 1
ATOM 771 O O . VAL A 1 96 ? -17.054 -10.753 17.472 1.00 83.56 96 VAL A O 1
ATOM 774 N N . GLY A 1 97 ? -16.820 -8.973 16.126 1.00 85.00 97 GLY A N 1
ATOM 775 C CA . GLY A 1 97 ? -18.220 -8.569 16.248 1.00 85.00 97 GLY A CA 1
ATOM 776 C C . GLY A 1 97 ? -19.203 -9.599 15.679 1.00 85.00 97 GLY A C 1
ATOM 777 O O . GLY A 1 97 ? -20.253 -9.834 16.277 1.00 85.00 97 GLY A O 1
ATOM 778 N N . ASP A 1 98 ? -18.834 -10.301 14.604 1.00 86.38 98 ASP A N 1
ATOM 779 C CA . ASP A 1 98 ? -19.646 -11.406 14.079 1.00 86.38 98 ASP A CA 1
ATOM 780 C C . ASP A 1 98 ? -19.731 -12.578 15.068 1.00 86.38 98 ASP A C 1
ATOM 782 O O . ASP A 1 98 ? -20.790 -13.186 15.212 1.00 86.38 98 ASP A O 1
ATOM 786 N N . ILE A 1 99 ? -18.644 -12.873 15.792 1.00 87.06 99 ILE A N 1
ATOM 787 C CA . ILE A 1 99 ? -18.638 -13.886 16.857 1.00 87.06 99 ILE A CA 1
ATOM 788 C C . ILE A 1 99 ? -19.533 -13.443 18.017 1.00 87.06 99 ILE A C 1
ATOM 790 O O . ILE A 1 99 ? -20.335 -14.241 18.488 1.00 87.06 99 ILE A O 1
ATOM 794 N N . VAL A 1 100 ? -19.453 -12.181 18.451 1.00 87.56 100 VAL A N 1
ATOM 795 C CA . VAL A 1 100 ? -20.339 -11.629 19.495 1.00 87.56 100 VAL A CA 1
ATOM 796 C C . VAL A 1 100 ? -21.810 -11.755 19.079 1.00 87.56 100 VAL A C 1
ATOM 798 O O . VAL A 1 100 ? -22.644 -12.179 19.875 1.00 87.56 100 VAL A O 1
ATOM 801 N N . ASN A 1 101 ? -22.129 -11.466 17.818 1.00 88.94 101 ASN A N 1
ATOM 802 C CA . ASN A 1 101 ? -23.481 -11.622 17.285 1.00 88.94 101 ASN A CA 1
ATOM 803 C C . ASN A 1 101 ? -23.916 -13.098 17.177 1.00 88.94 101 ASN A C 1
ATOM 805 O O . ASN A 1 101 ? -25.071 -13.431 17.423 1.00 88.94 101 ASN A O 1
ATOM 809 N N . ALA A 1 102 ? -23.001 -14.006 16.835 1.00 88.62 102 ALA A N 1
ATOM 810 C CA . ALA A 1 102 ? -23.290 -15.437 16.798 1.00 88.62 102 ALA A CA 1
ATOM 811 C C . ALA A 1 102 ? -23.512 -16.016 18.207 1.00 88.62 102 ALA A C 1
ATOM 813 O O . ALA A 1 102 ? -24.427 -16.813 18.402 1.00 88.62 102 ALA A O 1
ATOM 814 N N . LEU A 1 103 ? -22.720 -15.585 19.196 1.00 87.06 103 LEU A N 1
ATOM 815 C CA . LEU A 1 103 ? -22.854 -15.983 20.604 1.00 87.06 103 LEU A CA 1
ATOM 816 C C . LEU A 1 103 ? -24.148 -15.461 21.243 1.00 87.06 103 LEU A C 1
ATOM 818 O O . LEU A 1 103 ? -24.664 -16.081 22.169 1.00 87.06 103 LEU A O 1
ATOM 822 N N . SER A 1 104 ? -24.699 -14.350 20.749 1.00 86.38 104 SER A N 1
ATOM 823 C CA . SER A 1 104 ? -26.026 -13.883 21.168 1.00 86.38 104 SER A CA 1
ATOM 824 C C . SER A 1 104 ? -27.180 -14.640 20.497 1.00 86.38 104 SER A C 1
ATOM 826 O O . SER A 1 104 ? -28.346 -14.330 20.733 1.00 86.38 104 SER A O 1
ATOM 828 N N . GLY A 1 105 ? -26.879 -15.623 19.640 1.00 86.12 105 GLY A N 1
ATOM 829 C CA . GLY A 1 105 ? -27.878 -16.347 18.860 1.00 86.12 105 GLY A CA 1
ATOM 830 C C . GLY A 1 105 ? -28.505 -15.499 17.753 1.00 86.12 105 GLY A C 1
ATOM 831 O O . GLY A 1 105 ? -29.662 -15.724 17.408 1.00 86.12 105 GLY A O 1
ATOM 832 N N . TYR A 1 106 ? -27.765 -14.527 17.203 1.00 84.06 106 TYR A N 1
ATOM 833 C CA . TYR A 1 106 ? -28.269 -13.529 16.252 1.00 84.06 106 TYR A CA 1
ATOM 834 C C . TYR A 1 106 ? -29.436 -12.715 16.820 1.00 84.06 106 TYR A C 1
ATOM 836 O O . TYR A 1 106 ? -30.467 -12.533 16.167 1.00 84.06 106 TYR A O 1
ATOM 844 N N . ASN A 1 107 ? -29.268 -12.224 18.049 1.00 82.94 107 ASN A N 1
ATOM 845 C CA . ASN A 1 107 ? -30.315 -11.508 18.762 1.00 82.94 107 ASN A CA 1
ATOM 846 C C . ASN A 1 107 ? -30.858 -10.314 17.944 1.00 82.94 107 ASN A C 1
ATOM 848 O O . ASN A 1 107 ? -30.111 -9.463 17.447 1.00 82.94 107 ASN A O 1
ATOM 852 N N . GLU A 1 108 ? -32.182 -10.257 17.780 1.00 86.56 108 GLU A N 1
ATOM 853 C CA . GLU A 1 108 ? -32.860 -9.197 17.029 1.00 86.56 108 GLU A CA 1
ATOM 854 C C . GLU A 1 108 ? -33.266 -7.996 17.889 1.00 86.56 108 GLU A C 1
ATOM 856 O O . GLU A 1 108 ? -33.849 -7.044 17.366 1.00 86.56 108 GLU A O 1
ATOM 861 N N . ASP A 1 109 ? -32.948 -8.019 19.186 1.00 88.75 109 ASP A N 1
ATOM 862 C CA . ASP A 1 109 ? -33.315 -6.955 20.108 1.00 88.75 109 ASP A CA 1
ATOM 863 C C . ASP A 1 109 ? -32.797 -5.581 19.615 1.00 88.75 109 ASP A C 1
ATOM 865 O O . ASP A 1 109 ? -31.605 -5.433 19.299 1.00 88.75 109 ASP A O 1
ATOM 869 N N . PRO A 1 110 ? -33.669 -4.554 19.534 1.00 89.00 110 PR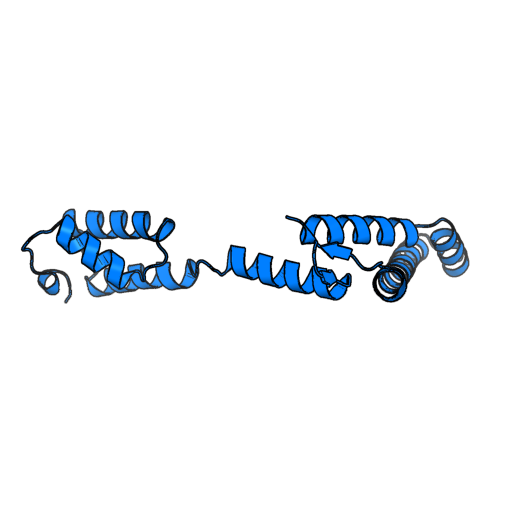O A N 1
ATOM 870 C CA . PRO A 1 110 ? -33.288 -3.229 19.057 1.00 89.00 110 PRO A CA 1
ATOM 871 C C . PRO A 1 110 ? -32.150 -2.584 19.854 1.00 89.00 110 PRO A C 1
ATOM 873 O O . PRO A 1 110 ? -31.340 -1.861 19.268 1.00 89.00 110 PRO A O 1
ATOM 876 N N . LEU A 1 111 ? -32.071 -2.835 21.164 1.00 88.69 111 LEU A N 1
ATOM 877 C CA . LEU A 1 111 ? -31.012 -2.334 22.036 1.00 88.69 111 LEU A CA 1
ATOM 878 C C . LEU A 1 111 ? -29.681 -2.996 21.680 1.00 88.69 111 LEU A C 1
ATOM 880 O O . LEU A 1 111 ? -28.714 -2.290 21.400 1.00 88.69 111 LEU A O 1
ATOM 884 N N . PHE A 1 112 ? -29.649 -4.329 21.584 1.00 89.94 112 PHE A N 1
ATOM 885 C CA . PHE A 1 112 ? -28.442 -5.077 21.215 1.00 89.94 112 PHE A CA 1
ATOM 886 C C . PHE A 1 112 ? -27.921 -4.670 19.830 1.00 89.94 112 PHE A C 1
ATOM 888 O O . PHE A 1 112 ? -26.735 -4.378 19.665 1.00 89.94 112 PHE A O 1
ATOM 895 N N . ARG A 1 113 ? -28.810 -4.551 18.834 1.00 90.62 113 ARG A N 1
ATOM 896 C CA . ARG A 1 113 ? -28.433 -4.087 17.487 1.00 90.62 113 ARG A CA 1
ATOM 897 C C . ARG A 1 113 ? -27.919 -2.650 17.478 1.00 90.62 113 ARG A C 1
ATOM 899 O O . ARG A 1 113 ? -26.997 -2.340 16.721 1.00 90.62 113 ARG A O 1
ATOM 906 N N . SER A 1 114 ? -28.496 -1.779 18.305 1.00 90.50 114 SER A N 1
ATOM 907 C CA . SER A 1 114 ? -28.040 -0.392 18.442 1.00 90.50 114 SER A CA 1
ATOM 908 C C . SER A 1 114 ? -26.653 -0.322 19.077 1.00 90.50 114 SER A C 1
ATOM 910 O O . SER A 1 114 ? -25.803 0.396 18.555 1.00 90.50 114 SER A O 1
ATOM 912 N N . VAL A 1 115 ? -26.395 -1.124 20.118 1.00 91.81 115 VAL A N 1
ATOM 913 C CA . VAL A 1 115 ? -25.064 -1.252 20.731 1.00 91.81 115 VAL A CA 1
ATOM 914 C C . VAL A 1 115 ? -24.050 -1.743 19.706 1.00 91.81 115 VAL A C 1
ATOM 916 O O . VAL A 1 115 ? -23.061 -1.059 19.477 1.00 91.81 115 VAL A O 1
ATOM 919 N N . MET A 1 116 ? -24.322 -2.853 19.013 1.00 90.81 116 MET A N 1
ATOM 920 C CA . MET A 1 116 ? -23.413 -3.390 17.991 1.00 90.81 116 MET A CA 1
ATOM 921 C C . MET A 1 116 ? -23.088 -2.350 16.913 1.00 90.81 116 MET A C 1
ATOM 923 O O . MET A 1 116 ? -21.925 -2.152 16.561 1.00 90.81 116 MET A O 1
ATOM 927 N N . LYS A 1 117 ? -24.104 -1.639 16.410 1.00 91.31 117 LYS A N 1
ATOM 928 C CA . LYS A 1 117 ? -23.924 -0.590 15.400 1.00 91.31 117 LYS A CA 1
ATOM 929 C C . LYS A 1 117 ? -23.044 0.556 15.906 1.00 91.31 117 LYS A C 1
ATOM 931 O O . LYS A 1 117 ? -22.173 1.015 15.167 1.00 91.31 117 LYS A O 1
ATOM 936 N N . GLU A 1 118 ? -23.276 1.016 17.130 1.00 90.94 118 GLU A N 1
ATOM 937 C CA . GLU A 1 118 ? -22.503 2.094 17.746 1.00 90.94 118 GLU A CA 1
ATOM 938 C C . GLU A 1 118 ? -21.062 1.651 18.040 1.00 90.94 118 GLU A C 1
ATOM 940 O O . GLU A 1 118 ? -20.119 2.379 17.733 1.00 90.94 118 GLU A O 1
ATOM 945 N N . THR A 1 119 ? -20.858 0.418 18.508 1.00 91.00 119 THR A N 1
ATOM 946 C CA . THR A 1 119 ? -19.526 -0.168 18.698 1.00 91.00 119 THR A CA 1
ATOM 947 C C . THR A 1 119 ? -18.740 -0.210 17.386 1.00 91.00 119 THR A C 1
ATOM 949 O O . THR A 1 119 ? -17.607 0.270 17.347 1.00 91.00 119 THR A O 1
ATOM 952 N N . TYR A 1 120 ? -19.340 -0.679 16.283 1.00 88.38 120 TYR A N 1
ATOM 953 C CA . TYR A 1 120 ? -18.693 -0.650 14.962 1.00 88.38 120 TYR A CA 1
ATOM 954 C C . TYR A 1 120 ? -18.384 0.772 14.478 1.00 88.38 120 TYR A C 1
ATOM 956 O O . TYR A 1 120 ? -17.396 0.981 13.773 1.00 88.38 120 TYR A O 1
ATOM 964 N N . ALA A 1 121 ? -19.217 1.758 14.819 1.00 88.12 121 ALA A N 1
ATOM 965 C CA . ALA A 1 121 ? -18.954 3.153 14.481 1.00 88.12 121 ALA A CA 1
ATOM 966 C C . ALA A 1 121 ? -17.749 3.696 15.265 1.00 88.12 121 ALA A C 1
ATOM 968 O O . ALA A 1 121 ? -16.856 4.292 14.664 1.00 88.12 121 ALA A O 1
ATOM 969 N N . ARG A 1 122 ? -17.681 3.433 16.575 1.00 87.62 122 ARG A N 1
ATOM 970 C CA . ARG A 1 122 ? -16.579 3.859 17.457 1.00 87.62 122 ARG A CA 1
ATOM 971 C C . ARG A 1 122 ? -15.258 3.192 17.115 1.00 87.62 122 ARG A C 1
ATOM 973 O O . ARG A 1 122 ? -14.220 3.847 17.139 1.00 87.62 122 ARG A O 1
ATOM 980 N N . GLN A 1 123 ? -15.298 1.921 16.735 1.00 83.31 123 GLN A N 1
ATOM 981 C CA . GLN A 1 123 ? -14.121 1.160 16.335 1.00 83.31 123 GLN A CA 1
ATOM 982 C C . GLN A 1 123 ? -13.394 1.782 15.134 1.00 83.31 123 GLN A C 1
ATOM 984 O O . GLN A 1 123 ? -12.174 1.749 15.068 1.00 83.31 123 GLN A O 1
ATOM 989 N N . ARG A 1 124 ? -14.106 2.439 14.208 1.00 80.00 124 ARG A N 1
ATOM 990 C CA . ARG A 1 124 ? -13.468 3.126 13.065 1.00 80.00 124 ARG A CA 1
ATOM 991 C C . ARG A 1 124 ? -12.551 4.280 13.472 1.00 80.00 124 ARG A C 1
ATOM 993 O O . ARG A 1 124 ? -11.724 4.698 12.667 1.00 80.00 124 ARG A O 1
ATOM 1000 N N . TYR A 1 125 ? -12.730 4.816 14.676 1.00 81.19 125 TYR A N 1
ATOM 1001 C CA . TYR A 1 125 ? -11.996 5.974 15.186 1.00 81.19 125 TYR A CA 1
ATOM 1002 C C . TYR A 1 125 ? -11.159 5.647 16.428 1.00 81.19 125 TYR A C 1
ATOM 1004 O O . TYR A 1 125 ? -10.477 6.528 16.949 1.00 81.19 125 TYR A O 1
ATOM 1012 N N . SER A 1 126 ? -11.215 4.407 16.915 1.00 78.81 126 SER A N 1
ATOM 1013 C CA . SER A 1 126 ? -10.586 3.972 18.158 1.00 78.81 126 SER A CA 1
ATOM 1014 C C . SER A 1 126 ? -9.634 2.813 17.893 1.00 78.81 126 SER A C 1
ATOM 1016 O O . SER A 1 126 ? -9.947 1.909 17.132 1.00 78.81 126 SER A O 1
ATOM 1018 N N . SER A 1 127 ? -8.484 2.820 18.563 1.00 76.56 127 SER A N 1
ATOM 1019 C CA . SER A 1 127 ? -7.518 1.716 18.557 1.00 76.56 127 SER A CA 1
ATOM 1020 C C . SER A 1 127 ? -7.784 0.670 19.648 1.00 76.56 127 SER A C 1
ATOM 1022 O O . SER A 1 127 ? -6.953 -0.207 19.879 1.00 76.56 127 SER A O 1
ATOM 1024 N N . LYS A 1 128 ? -8.902 0.789 20.378 1.00 81.81 128 LYS A N 1
ATOM 1025 C CA . LYS A 1 128 ? -9.306 -0.180 21.404 1.00 81.81 128 LYS A CA 1
ATOM 1026 C C . LYS A 1 128 ? -9.915 -1.429 20.761 1.00 81.81 128 LYS A C 1
ATOM 1028 O O . LYS A 1 128 ? -10.632 -1.326 19.772 1.00 81.81 128 LYS A O 1
ATOM 1033 N N . ASP A 1 129 ? -9.699 -2.577 21.401 1.00 85.69 129 ASP A N 1
ATOM 1034 C CA . ASP A 1 129 ? -10.296 -3.855 20.999 1.00 85.69 129 ASP A CA 1
ATOM 1035 C C . ASP A 1 129 ? -11.836 -3.795 20.970 1.00 85.69 129 ASP A C 1
ATOM 1037 O O . ASP A 1 129 ? -12.462 -3.127 21.804 1.00 85.69 129 ASP A O 1
ATOM 1041 N N . PHE A 1 130 ? -12.442 -4.525 20.029 1.00 87.38 130 PHE A N 1
ATOM 1042 C CA . PHE A 1 130 ? -13.892 -4.570 19.838 1.00 87.38 130 PHE A CA 1
ATOM 1043 C C . PHE A 1 130 ? -14.648 -4.962 21.111 1.00 87.38 130 PHE A C 1
ATOM 1045 O O . PHE A 1 130 ? -15.660 -4.343 21.424 1.00 87.38 130 PHE A O 1
ATOM 1052 N N . VAL A 1 131 ? -14.167 -5.955 21.868 1.00 88.44 131 VAL A N 1
ATOM 1053 C CA . VAL A 1 131 ? -14.840 -6.433 23.089 1.00 88.44 131 VAL A CA 1
ATOM 1054 C C . VAL A 1 131 ? -14.856 -5.344 24.159 1.00 88.44 131 VAL A C 1
ATOM 1056 O O . VAL A 1 131 ? -15.871 -5.137 24.825 1.00 88.44 131 VAL A O 1
ATOM 1059 N N . THR A 1 132 ? -13.755 -4.602 24.281 1.00 89.69 132 THR A N 1
ATOM 1060 C CA . THR A 1 132 ? -13.651 -3.463 25.200 1.00 89.69 132 THR A CA 1
ATOM 1061 C C . THR A 1 132 ? -14.623 -2.355 24.800 1.00 89.69 132 THR A C 1
ATOM 1063 O O . THR A 1 132 ? -15.388 -1.878 25.634 1.00 89.69 132 THR A O 1
ATOM 1066 N N . LEU A 1 133 ? -14.643 -1.977 23.517 1.00 90.56 133 LEU A N 1
ATOM 1067 C CA . LEU A 1 133 ? -15.566 -0.960 23.005 1.00 90.56 133 LEU A CA 1
ATOM 1068 C C . LEU A 1 133 ? -17.028 -1.383 23.141 1.00 90.56 133 LEU A C 1
ATOM 1070 O O . LEU A 1 133 ? -17.880 -0.545 23.430 1.00 90.56 133 LEU A O 1
ATOM 1074 N N . PHE A 1 134 ? -17.323 -2.664 22.939 1.00 91.19 134 PHE A N 1
ATOM 1075 C CA . PHE A 1 134 ? -18.655 -3.220 23.112 1.00 91.19 134 PHE A CA 1
ATOM 1076 C C . PHE A 1 134 ? -19.119 -3.096 24.565 1.00 91.19 134 PHE A C 1
ATOM 1078 O O . PHE A 1 134 ? -20.219 -2.605 24.801 1.00 91.19 134 PHE A O 1
ATOM 1085 N N . GLY A 1 135 ? -18.265 -3.456 25.530 1.00 90.00 135 GLY A N 1
ATOM 1086 C CA . GLY A 1 135 ? -18.548 -3.281 26.956 1.00 90.00 135 GLY A CA 1
ATOM 1087 C C . GLY A 1 135 ? -18.820 -1.820 27.329 1.00 90.00 135 GLY A C 1
ATOM 1088 O O . GLY A 1 135 ? -19.846 -1.530 27.936 1.00 90.00 135 GLY A O 1
ATOM 1089 N N . GLU A 1 136 ? -17.962 -0.894 26.884 1.00 91.19 136 GLU A N 1
ATOM 1090 C CA . GLU A 1 136 ? -18.144 0.553 27.106 1.00 91.19 136 GLU A CA 1
ATOM 1091 C C . GLU A 1 136 ? -19.466 1.057 26.496 1.00 91.19 136 GLU A C 1
ATOM 1093 O O . GLU A 1 136 ? -20.245 1.752 27.144 1.00 91.19 136 GLU A O 1
ATOM 1098 N N . THR A 1 137 ? -19.764 0.656 25.256 1.00 91.81 137 THR A N 1
ATOM 1099 C CA . THR A 1 137 ? -20.997 1.055 24.557 1.00 91.81 137 THR A CA 1
ATOM 1100 C C . THR A 1 137 ? -22.244 0.468 25.230 1.00 91.81 137 THR A C 1
ATOM 1102 O O . THR A 1 137 ? -23.290 1.118 25.277 1.00 91.81 137 THR A O 1
ATOM 1105 N N . TRP A 1 138 ? -22.148 -0.754 25.761 1.00 90.75 138 TRP A N 1
ATOM 1106 C CA . TRP A 1 138 ? -23.232 -1.404 26.491 1.00 90.75 138 TRP A CA 1
ATOM 1107 C C . TRP A 1 138 ? -23.548 -0.677 27.796 1.00 90.75 138 TRP A C 1
ATOM 1109 O O . TRP A 1 138 ? -24.713 -0.408 28.072 1.00 90.75 138 TRP A O 1
ATOM 1119 N N . GLU A 1 139 ? -22.533 -0.317 28.581 1.00 89.44 139 GLU A N 1
ATOM 1120 C CA . GLU A 1 139 ? -22.731 0.434 29.826 1.00 89.44 139 GLU A CA 1
ATOM 1121 C C . GLU A 1 139 ? -23.382 1.803 29.581 1.00 89.44 139 GLU A C 1
ATOM 1123 O O . GLU A 1 139 ? -24.209 2.245 30.381 1.00 89.44 139 GLU A O 1
ATOM 1128 N N . GLU A 1 140 ? -23.064 2.448 28.457 1.00 89.12 140 GLU A N 1
ATOM 1129 C CA . GLU A 1 140 ? -23.646 3.736 28.076 1.00 89.12 140 GLU A CA 1
ATOM 1130 C C . GLU A 1 140 ? -25.100 3.635 27.584 1.00 89.12 140 GLU A C 1
ATOM 1132 O O . GLU A 1 140 ? -25.935 4.457 27.965 1.00 89.12 140 GLU A O 1
ATOM 1137 N N . LEU A 1 141 ? -25.418 2.660 26.725 1.00 87.94 141 LEU A N 1
ATOM 1138 C CA . LEU A 1 141 ? -26.744 2.546 26.096 1.00 87.94 141 LEU A CA 1
ATOM 1139 C C . LEU A 1 141 ? -27.731 1.683 26.890 1.00 87.94 141 LEU A C 1
ATOM 1141 O O . LEU A 1 141 ? -28.942 1.861 26.756 1.00 87.94 141 LEU A O 1
ATOM 1145 N N . ALA A 1 142 ? -27.235 0.761 27.714 1.00 84.75 142 ALA A N 1
ATOM 1146 C CA . ALA A 1 142 ? -28.026 -0.190 28.487 1.00 84.75 142 ALA A CA 1
ATOM 1147 C C . ALA A 1 142 ? -27.680 -0.142 29.993 1.00 84.75 142 ALA A C 1
ATOM 1149 O O . ALA A 1 142 ? -27.371 -1.180 30.593 1.00 84.75 142 ALA A O 1
ATOM 1150 N N . PRO A 1 143 ? -27.747 1.038 30.647 1.00 81.38 143 PRO A N 1
ATOM 1151 C CA . PRO A 1 143 ? -27.357 1.171 32.045 1.00 81.38 143 PRO A CA 1
ATOM 1152 C C . PRO A 1 143 ? -28.214 0.267 32.942 1.00 81.38 143 PRO A C 1
ATOM 1154 O O . PRO A 1 143 ? -29.443 0.351 32.957 1.00 81.38 143 PRO A O 1
ATOM 1157 N N . GLY A 1 144 ? -27.557 -0.612 33.702 1.00 76.94 144 GLY A N 1
ATOM 1158 C CA . GLY A 1 144 ? -28.212 -1.524 34.643 1.00 76.94 144 GLY A CA 1
ATOM 1159 C C . GLY A 1 144 ? -28.861 -2.766 34.020 1.00 76.94 144 GLY A C 1
ATOM 1160 O O . GLY A 1 144 ? -29.459 -3.552 34.756 1.00 76.94 144 GLY A O 1
ATOM 1161 N N . GLN A 1 145 ? -28.739 -2.987 32.705 1.00 81.62 145 GLN A N 1
ATOM 1162 C CA . GLN A 1 145 ? -29.161 -4.247 32.091 1.00 81.62 145 GLN A CA 1
ATOM 1163 C C . GLN A 1 145 ? -28.061 -5.303 32.161 1.00 81.62 145 GLN A C 1
ATOM 1165 O O . GLN A 1 145 ? -26.891 -5.039 31.879 1.00 81.62 145 GLN A O 1
ATOM 1170 N N . ASN A 1 146 ? -28.451 -6.530 32.507 1.00 82.19 146 ASN A N 1
ATOM 1171 C CA . ASN A 1 146 ? -27.511 -7.634 32.579 1.00 82.19 146 ASN A CA 1
ATOM 1172 C C . ASN A 1 146 ? -27.167 -8.131 31.168 1.00 82.19 146 ASN A C 1
ATOM 1174 O O . ASN A 1 146 ? -28.016 -8.696 30.478 1.00 82.19 146 ASN A O 1
ATOM 1178 N N . LEU A 1 147 ? -25.907 -7.942 30.771 1.00 82.00 147 LEU A N 1
ATOM 1179 C CA . LEU A 1 147 ? -25.379 -8.384 29.484 1.00 82.00 147 LEU A CA 1
ATOM 1180 C C . LEU A 1 147 ? -25.547 -9.898 29.277 1.00 82.00 147 LEU A C 1
ATOM 1182 O O . LEU A 1 147 ? -25.839 -10.333 28.168 1.00 82.00 147 LEU A O 1
ATOM 1186 N N . SER A 1 148 ? -25.430 -10.700 30.343 1.00 82.94 148 SER A N 1
ATOM 1187 C CA . SER A 1 148 ? -25.534 -12.165 30.253 1.00 82.94 148 SER A CA 1
ATOM 1188 C C . SER A 1 148 ? -26.900 -12.658 29.778 1.00 82.94 148 SER A C 1
ATOM 1190 O O . SER A 1 148 ? -26.976 -13.738 29.211 1.00 82.94 148 SER A O 1
ATOM 1192 N N . SER A 1 149 ? -27.964 -11.862 29.916 1.00 82.50 149 SER A N 1
ATOM 1193 C CA . SER A 1 149 ? -29.294 -12.225 29.411 1.00 82.50 149 SER A CA 1
ATOM 1194 C C . SER A 1 149 ? -29.364 -12.306 27.880 1.00 82.50 149 SER A C 1
ATOM 1196 O O . SER A 1 149 ? -30.324 -12.856 27.347 1.00 82.50 149 SER A O 1
ATOM 1198 N N . TYR A 1 150 ? -28.380 -11.733 27.178 1.00 80.69 150 TYR A N 1
ATOM 1199 C CA . TYR A 1 150 ? -28.333 -11.659 25.717 1.00 80.69 150 TYR A CA 1
ATOM 1200 C C . TYR A 1 150 ? -27.417 -12.713 25.087 1.00 80.69 150 TYR A C 1
ATOM 1202 O O . TYR A 1 150 ? -27.416 -12.834 23.866 1.00 80.69 150 TYR A O 1
ATOM 1210 N N . PHE A 1 151 ? -26.664 -13.472 25.887 1.00 82.69 151 PHE A N 1
ATOM 1211 C CA . PHE A 1 151 ? -25.778 -14.543 25.428 1.00 82.69 151 PHE A CA 1
ATOM 1212 C C . PHE A 1 151 ? -26.277 -15.874 25.987 1.00 82.69 151 PHE A C 1
ATOM 1214 O O . PHE A 1 151 ? -26.582 -15.964 27.174 1.00 82.69 151 PHE A O 1
ATOM 1221 N N . THR A 1 152 ? -26.406 -16.884 25.124 1.00 65.88 152 THR A N 1
ATOM 1222 C CA . THR A 1 152 ? -26.899 -18.226 25.490 1.00 65.88 152 THR A CA 1
ATOM 1223 C C . THR A 1 152 ? -25.776 -19.249 25.458 1.00 65.88 152 THR A C 1
ATOM 1225 O O . THR A 1 152 ? -24.930 -19.162 24.541 1.00 65.88 152 THR A O 1
#

Radius of gyration: 27.89 Å; chains: 1; bounding box: 58×35×73 Å

pLDDT: mean 82.11, std 9.65, range [49.34, 92.19]

Secondary structure (DSSP, 8-state):
-HHHHHHHHHHHHHHHHHTSHHHHHHHHHHHTT-HHHHHHHHHHHHHHHHHHHHHHT-PPEEETTEEE-HHHHHHHHHHHHHHHHHSS-HHHHHHHHHHHHHHTTS---HHHHHHHHHHHHHHTT--S-HHHHHHHHHHHHSTT--GGGG--